Protein AF-A0A2D6ZZN5-F1 (afdb_monomer_lite)

Sequence (153 aa):
MKKNKFKTVDITVQVQDAQSEITKNISPPTQTTTQTALKKTESAEGPVSKEKLVAFRNVITTFIKNTAPLVKASLIKERVGYSVCFSKKEVELTLFSDNTLASTKSYLFNLEKLRLTNKRTAKEEPHFIMPFLKKVKQSFDDIHAKKTK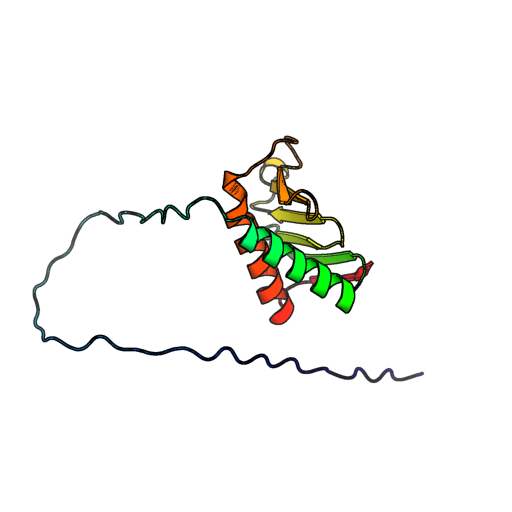LEFK

Foldseek 3Di:
DDDDDDDDDDDDDDDDDDDDDDDDDDDDDDDDDDDDDPVVPPVPPDQDDPVNLLVLLVVLQVVCVVPAQKKKKWAADQQFGWIWIGHNFWIKIWGGDHPDPVPIWIWIQGSVVRWIATPVVRDTDSVCSVVVSVSVVVRVVCVVVVNIDMDHD

Radius of gyration: 21.0 Å; chains: 1; bounding box: 46×52×63 Å

Secondary structure (DSSP, 8-state):
-----PPP-------------------------------------PPPPHHHHHHHHHHHHHHHHHS-SEEEEEEEETTEEEEEEEESSEEEEEEE-SS-GGG-EEEEEETTTTEEEETTT--B-GGGHHHHHHHHHHHHHHHHTT-SEEEE-

Structure (mmCIF, N/CA/C/O backbone):
data_AF-A0A2D6ZZN5-F1
#
_entry.id   AF-A0A2D6ZZN5-F1
#
loop_
_atom_site.group_PDB
_atom_site.id
_atom_site.type_symbol
_atom_site.label_atom_id
_atom_site.label_alt_id
_atom_site.label_comp_id
_atom_site.label_asym_id
_atom_site.label_entity_id
_atom_site.label_seq_id
_atom_site.pdbx_PDB_ins_code
_atom_site.Cartn_x
_atom_site.Cartn_y
_atom_site.Cartn_z
_atom_site.occupancy
_atom_site.B_iso_or_equiv
_atom_site.auth_seq_id
_atom_site.auth_comp_id
_atom_site.auth_asym_id
_atom_site.auth_atom_id
_atom_site.pdbx_PDB_model_num
ATOM 1 N N . MET A 1 1 ? -11.163 -36.941 17.217 1.00 42.53 1 MET A N 1
ATOM 2 C CA . MET A 1 1 ? -11.120 -36.129 15.977 1.00 42.53 1 MET A CA 1
ATOM 3 C C . MET A 1 1 ? -12.219 -35.069 16.032 1.00 42.53 1 MET A C 1
ATOM 5 O O . MET A 1 1 ? -13.388 -35.426 15.964 1.00 42.53 1 MET A O 1
ATOM 9 N N . LYS A 1 2 ? -11.882 -33.788 16.244 1.00 40.53 2 LYS A N 1
ATOM 10 C CA . LYS A 1 2 ? -12.866 -32.687 16.295 1.00 40.53 2 LYS A CA 1
ATOM 11 C C . LYS A 1 2 ? -12.992 -32.050 14.905 1.00 40.53 2 LYS A C 1
ATOM 13 O O . LYS A 1 2 ? -11.996 -31.615 14.340 1.00 40.53 2 LYS A O 1
ATOM 18 N N . LYS A 1 3 ? -14.209 -32.040 14.351 1.00 44.03 3 LYS A N 1
ATOM 19 C CA . LYS A 1 3 ? -14.558 -31.407 13.068 1.00 44.03 3 LYS A CA 1
ATOM 20 C C . LYS A 1 3 ? -14.793 -29.909 13.299 1.00 44.03 3 LYS A C 1
ATOM 22 O O . LYS A 1 3 ? -15.777 -29.553 13.944 1.00 44.03 3 LYS A O 1
ATOM 27 N N . ASN A 1 4 ? -13.937 -29.039 12.764 1.00 39.66 4 ASN A N 1
ATOM 28 C CA . ASN A 1 4 ? -14.197 -27.597 12.754 1.00 39.66 4 ASN A CA 1
ATOM 29 C C . ASN A 1 4 ? -15.091 -27.235 11.560 1.00 39.66 4 ASN A C 1
ATOM 31 O O . ASN A 1 4 ? -14.673 -27.308 10.406 1.00 39.66 4 ASN A O 1
ATOM 35 N N . LYS A 1 5 ? -16.335 -26.842 11.860 1.00 44.03 5 LYS A N 1
ATOM 36 C CA . LYS A 1 5 ? -17.258 -26.178 10.932 1.00 44.03 5 LYS A CA 1
ATOM 37 C C . LYS A 1 5 ? -16.755 -24.757 10.669 1.00 44.03 5 LYS A C 1
ATOM 39 O O . LYS A 1 5 ? -16.794 -23.924 11.571 1.00 44.03 5 LYS A O 1
ATOM 44 N N . PHE A 1 6 ? -16.338 -24.470 9.442 1.00 42.53 6 PHE A N 1
ATOM 45 C CA . PHE A 1 6 ? -16.168 -23.093 8.985 1.00 42.53 6 PHE A CA 1
ATOM 46 C C . PHE A 1 6 ? -17.539 -22.513 8.628 1.00 42.53 6 PHE A C 1
ATOM 48 O O . PHE A 1 6 ? -18.278 -23.095 7.836 1.00 42.53 6 PHE A O 1
ATOM 55 N N . LYS A 1 7 ? -17.892 -21.384 9.251 1.00 42.41 7 LYS A N 1
ATOM 56 C CA . LYS A 1 7 ? -19.036 -20.560 8.852 1.00 42.41 7 LYS A CA 1
ATOM 57 C C . LYS A 1 7 ? -18.569 -19.600 7.760 1.00 42.41 7 LYS A C 1
ATOM 59 O O . LYS A 1 7 ? -17.664 -18.803 7.990 1.00 42.41 7 LYS A O 1
ATOM 64 N N . THR A 1 8 ? -19.184 -19.698 6.590 1.00 36.97 8 THR A N 1
ATOM 65 C CA . THR A 1 8 ? -19.023 -18.752 5.483 1.00 36.97 8 THR A CA 1
ATOM 66 C C . THR A 1 8 ? -19.781 -17.471 5.821 1.00 36.97 8 THR A C 1
ATOM 68 O O . THR A 1 8 ? -20.950 -17.540 6.197 1.00 36.97 8 THR A O 1
ATOM 71 N N . VAL A 1 9 ? -19.122 -16.318 5.712 1.00 40.91 9 VAL A N 1
ATOM 72 C CA . VAL A 1 9 ? -19.770 -15.002 5.785 1.00 40.91 9 VAL A CA 1
ATOM 73 C C . VAL A 1 9 ? -19.825 -14.448 4.369 1.00 40.91 9 VAL A C 1
ATOM 75 O O . VAL A 1 9 ? -18.795 -14.345 3.703 1.00 40.91 9 VAL A O 1
ATOM 78 N N . ASP A 1 10 ? -21.037 -14.153 3.916 1.00 39.66 10 ASP A N 1
ATOM 79 C CA . ASP A 1 10 ? -21.335 -13.546 2.625 1.00 39.66 10 ASP A CA 1
ATOM 80 C C . ASP A 1 10 ? -21.284 -12.020 2.782 1.00 39.66 10 ASP A C 1
ATOM 82 O O . ASP A 1 10 ? -21.915 -11.472 3.687 1.00 39.66 10 ASP A O 1
ATOM 86 N N . ILE A 1 11 ? -20.499 -11.329 1.954 1.00 42.69 11 ILE A N 1
ATOM 87 C CA . ILE A 1 11 ? -20.433 -9.862 1.938 1.00 42.69 11 ILE A CA 1
ATOM 88 C C . ILE A 1 11 ? -20.809 -9.421 0.528 1.00 42.69 11 ILE A C 1
ATOM 90 O O . ILE A 1 11 ? -19.959 -9.233 -0.336 1.00 42.69 11 ILE A O 1
ATOM 94 N N . THR A 1 12 ? -22.110 -9.287 0.293 1.00 39.09 12 THR A N 1
ATOM 95 C CA . THR A 1 12 ? -22.643 -8.656 -0.914 1.00 39.09 12 THR A CA 1
ATOM 96 C C . THR A 1 12 ? -22.742 -7.152 -0.662 1.00 39.09 12 THR A C 1
ATOM 98 O O . THR A 1 12 ? -23.541 -6.715 0.164 1.00 39.09 12 THR A O 1
ATOM 101 N N . VAL A 1 13 ? -21.944 -6.347 -1.368 1.00 48.56 13 VAL A N 1
ATOM 102 C CA . VAL A 1 13 ? -22.140 -4.890 -1.456 1.00 48.56 13 VAL A CA 1
ATOM 103 C C . VAL A 1 13 ? -22.531 -4.571 -2.893 1.00 48.56 13 VAL A C 1
ATOM 105 O O . VAL A 1 13 ? -21.726 -4.711 -3.811 1.00 48.56 13 VAL A O 1
ATOM 108 N N . GLN A 1 14 ? -23.794 -4.188 -3.080 1.00 39.00 14 GLN A N 1
ATOM 109 C CA . GLN A 1 14 ? -24.324 -3.714 -4.355 1.00 39.00 14 GLN A CA 1
ATOM 110 C C . GLN A 1 14 ? -23.735 -2.337 -4.672 1.00 39.00 14 GLN A C 1
ATOM 112 O O . GLN A 1 14 ? -23.847 -1.413 -3.868 1.00 39.00 14 GLN A O 1
ATOM 117 N N . VAL A 1 15 ? -23.142 -2.194 -5.855 1.00 43.62 15 VAL A N 1
ATOM 118 C CA . VAL A 1 15 ? -22.858 -0.889 -6.456 1.00 43.62 15 VAL A CA 1
ATOM 119 C C . VAL A 1 15 ? -23.874 -0.722 -7.579 1.00 43.62 15 VAL A C 1
ATOM 121 O O . VAL A 1 15 ? -23.843 -1.468 -8.551 1.00 43.62 15 VAL A O 1
ATOM 124 N N . GLN A 1 16 ? -24.830 0.185 -7.385 1.00 39.19 16 GLN A N 1
ATOM 125 C CA . GLN A 1 16 ? -25.804 0.561 -8.405 1.00 39.19 16 GLN A CA 1
ATOM 126 C C . GLN A 1 16 ? -25.136 1.478 -9.434 1.00 39.19 16 GLN A C 1
ATOM 128 O O . GLN A 1 16 ? -24.568 2.512 -9.078 1.00 39.19 16 GLN A O 1
ATOM 133 N N . ASP A 1 17 ? -25.223 1.081 -10.703 1.00 41.41 17 ASP A N 1
ATOM 134 C CA . ASP A 1 17 ? -24.920 1.900 -11.872 1.00 41.41 17 ASP A CA 1
ATOM 135 C C . ASP A 1 17 ? -25.938 3.040 -12.005 1.00 41.41 17 ASP A C 1
ATOM 137 O O . ASP A 1 17 ? -27.145 2.812 -12.109 1.00 41.41 17 ASP A O 1
ATOM 141 N N . ALA A 1 18 ? -25.442 4.275 -12.049 1.00 37.94 18 ALA A N 1
ATOM 142 C CA . ALA A 1 18 ? -26.215 5.423 -12.496 1.00 37.94 18 ALA A CA 1
ATOM 143 C C . ALA A 1 18 ? -26.116 5.526 -14.027 1.00 37.94 18 ALA A C 1
ATOM 145 O O . ALA A 1 18 ? -25.067 5.855 -14.582 1.00 37.94 18 ALA A O 1
ATOM 146 N N . GLN A 1 19 ? -27.230 5.218 -14.691 1.00 42.00 19 GLN A N 1
ATOM 147 C CA . GLN A 1 19 ? -27.497 5.495 -16.103 1.00 42.00 19 GLN A CA 1
ATOM 148 C C . GLN A 1 19 ? -27.584 7.004 -16.377 1.00 42.00 19 GLN A C 1
ATOM 150 O O . GLN A 1 19 ? -28.040 7.753 -15.514 1.00 42.00 19 GLN A O 1
ATOM 155 N N . SER A 1 20 ? -27.245 7.418 -17.604 1.00 39.44 20 SER A N 1
ATOM 156 C CA . SER A 1 20 ? -28.087 8.220 -18.530 1.00 39.44 20 SER A CA 1
ATOM 157 C C . SER A 1 20 ? -27.226 8.634 -19.738 1.00 39.44 20 SER A C 1
ATOM 159 O O . SER A 1 20 ? -26.196 9.280 -19.582 1.00 39.44 20 SER A O 1
ATOM 161 N N . GLU A 1 21 ? -27.445 8.032 -20.909 1.00 42.34 21 GLU A N 1
ATOM 162 C CA . GLU A 1 21 ? -28.250 8.592 -22.013 1.00 42.34 21 GLU A CA 1
ATOM 163 C C . GLU A 1 21 ? -27.600 9.801 -22.707 1.00 42.34 21 GLU A C 1
ATOM 165 O O . GLU A 1 21 ? -27.713 10.920 -22.227 1.00 42.34 21 GLU A O 1
ATOM 170 N N . ILE A 1 22 ? -27.003 9.581 -23.891 1.00 42.44 22 ILE A N 1
ATOM 171 C CA . ILE A 1 22 ? -27.115 10.522 -25.018 1.00 42.44 22 ILE A CA 1
ATOM 172 C C . ILE A 1 22 ? -27.359 9.730 -26.308 1.00 42.44 22 ILE A C 1
ATOM 174 O O . ILE A 1 22 ? -26.767 8.685 -26.580 1.00 42.44 22 ILE A O 1
ATOM 178 N N . THR A 1 23 ? -28.314 10.267 -27.045 1.00 37.78 23 THR A N 1
ATOM 179 C CA . THR A 1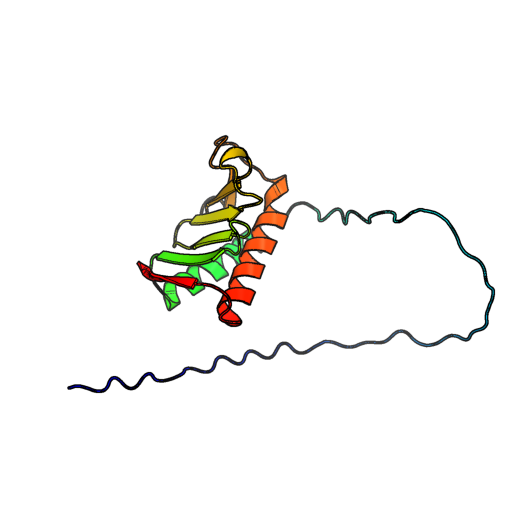 23 ? -29.162 9.720 -28.089 1.00 37.78 23 THR A CA 1
ATOM 180 C C . THR A 1 23 ? -28.496 9.641 -29.469 1.00 37.78 23 THR A C 1
ATOM 182 O O . THR A 1 23 ? -27.579 10.381 -29.807 1.00 37.78 23 THR A O 1
ATOM 185 N N . LYS A 1 24 ? -29.051 8.721 -30.263 1.00 41.84 24 LYS A N 1
ATOM 186 C CA . LYS A 1 24 ? -28.917 8.460 -31.706 1.00 41.84 24 LYS A CA 1
ATOM 187 C C . LYS A 1 24 ? -28.609 9.682 -32.593 1.00 41.84 24 LYS A C 1
ATOM 189 O O . LYS A 1 24 ? -29.323 10.674 -32.518 1.00 41.84 24 LYS A O 1
ATOM 194 N N . ASN A 1 25 ? -27.717 9.500 -33.578 1.00 36.47 25 ASN A N 1
ATOM 195 C CA . ASN A 1 25 ? -27.971 9.960 -34.951 1.00 36.47 25 ASN A CA 1
ATOM 196 C C . ASN A 1 25 ? -27.150 9.187 -36.023 1.00 36.47 25 ASN A C 1
ATOM 198 O O . ASN A 1 25 ? -25.939 9.329 -36.111 1.00 36.47 25 ASN A O 1
ATOM 202 N N . ILE A 1 26 ? -27.860 8.325 -36.767 1.00 40.97 26 ILE A N 1
ATOM 203 C CA . ILE A 1 26 ? -27.888 8.087 -38.234 1.00 40.97 26 ILE A CA 1
ATOM 204 C C . ILE A 1 26 ? -26.555 7.985 -39.041 1.00 40.97 26 ILE A C 1
ATOM 206 O O . ILE A 1 26 ? -25.762 8.914 -39.109 1.00 40.97 26 ILE A O 1
ATOM 210 N N . SER A 1 27 ? -26.388 6.832 -39.714 1.00 37.22 27 SER A N 1
ATOM 211 C CA . SER A 1 27 ? -25.344 6.355 -40.671 1.00 37.22 27 SER A CA 1
ATOM 212 C C . SER A 1 27 ? -25.456 6.996 -42.096 1.00 37.22 27 SER A C 1
ATOM 214 O O . SER A 1 27 ? -26.404 7.761 -42.262 1.00 37.22 27 SER A O 1
ATOM 216 N N . PRO A 1 28 ? -24.650 6.684 -43.168 1.00 46.56 28 PRO A N 1
ATOM 217 C CA . PRO A 1 28 ? -23.816 5.487 -43.425 1.00 46.56 28 PRO A CA 1
ATOM 218 C C . PRO A 1 28 ? -22.481 5.761 -44.220 1.00 46.56 28 PRO A C 1
ATOM 220 O O . PRO A 1 28 ? -21.903 6.824 -44.020 1.00 46.56 28 PRO A O 1
ATOM 223 N N . PRO A 1 29 ? -21.859 4.810 -44.967 1.00 53.00 29 PRO A N 1
ATOM 224 C CA . PRO A 1 29 ? -20.485 4.349 -44.735 1.00 53.00 29 PRO A CA 1
ATOM 225 C C . PRO A 1 29 ? -19.451 4.843 -45.770 1.00 53.00 29 PRO A C 1
ATOM 227 O O . PRO A 1 29 ? -19.723 4.856 -46.968 1.00 53.00 29 PRO A O 1
ATOM 230 N N . THR A 1 30 ? -18.206 5.085 -45.348 1.00 38.59 30 THR A N 1
ATOM 231 C CA . THR A 1 30 ? -17.089 5.204 -46.302 1.00 38.59 30 THR A CA 1
ATOM 232 C C . THR A 1 30 ? -15.825 4.556 -45.754 1.00 38.59 30 THR A C 1
ATOM 234 O O . THR A 1 30 ? -15.362 4.851 -44.654 1.00 38.59 30 THR A O 1
ATOM 237 N N . GLN A 1 31 ? -15.297 3.627 -46.545 1.00 45.47 31 GLN A N 1
ATOM 238 C CA . GLN A 1 31 ? -14.024 2.944 -46.358 1.00 45.47 31 GLN A CA 1
ATOM 239 C C . GLN A 1 31 ? -12.858 3.946 -46.388 1.00 45.47 31 GLN A C 1
ATOM 241 O O . GLN A 1 31 ? -12.844 4.844 -47.227 1.00 45.47 31 GLN A O 1
ATOM 246 N N . THR A 1 32 ? -11.838 3.743 -45.552 1.00 32.19 32 THR A N 1
ATOM 247 C CA . THR A 1 32 ? -10.459 3.371 -45.954 1.00 32.19 32 THR A CA 1
ATOM 248 C C . THR A 1 32 ? -9.470 3.707 -44.833 1.00 32.19 32 THR A C 1
ATOM 250 O O . THR A 1 32 ? -9.476 4.772 -44.226 1.00 32.19 32 THR A O 1
ATOM 253 N N . THR A 1 33 ? -8.637 2.715 -44.568 1.00 36.88 33 THR A N 1
ATOM 254 C CA . THR A 1 33 ? -7.547 2.576 -43.608 1.00 36.88 33 THR A CA 1
ATOM 255 C C . THR A 1 33 ? -6.497 3.699 -43.670 1.00 36.88 33 THR A C 1
ATOM 257 O O . THR A 1 33 ? -6.089 4.119 -44.750 1.00 36.88 33 THR A O 1
ATOM 260 N N . THR A 1 34 ? -5.934 4.034 -42.501 1.00 33.03 34 THR A N 1
ATOM 261 C CA . THR A 1 34 ? -4.498 3.966 -42.120 1.00 33.03 34 THR A CA 1
ATOM 262 C C . THR A 1 34 ? -3.944 5.233 -41.442 1.00 33.03 34 THR A C 1
ATOM 264 O O . THR A 1 34 ? -4.006 6.333 -41.969 1.00 33.03 34 THR A O 1
ATOM 267 N N . GLN A 1 35 ? -3.262 4.968 -40.322 1.00 36.66 35 GLN A N 1
ATOM 268 C CA . GLN A 1 35 ? -2.198 5.733 -39.659 1.00 36.66 35 GLN A CA 1
ATOM 269 C C . GLN A 1 35 ? -2.566 6.753 -38.568 1.00 36.66 35 GLN A C 1
ATOM 271 O O . GLN A 1 35 ? -2.875 7.914 -38.792 1.00 36.66 35 GLN A O 1
ATOM 276 N N . THR A 1 36 ? -2.349 6.267 -37.343 1.00 43.25 36 THR A N 1
ATOM 277 C CA . THR A 1 36 ? -1.407 6.873 -36.392 1.00 43.25 36 THR A CA 1
ATOM 278 C C . THR A 1 36 ? -1.745 8.268 -35.882 1.00 43.25 36 THR A C 1
ATOM 280 O O . THR A 1 36 ? -1.110 9.254 -36.224 1.00 43.25 36 THR A O 1
ATOM 283 N N . ALA A 1 37 ? -2.631 8.301 -34.893 1.00 39.12 37 ALA A N 1
ATOM 284 C CA . ALA A 1 37 ? -2.385 9.054 -33.669 1.00 39.12 37 ALA A CA 1
ATOM 285 C C . ALA A 1 37 ? -3.296 8.491 -32.575 1.00 39.12 37 ALA A C 1
ATOM 287 O O . ALA A 1 37 ? -4.333 9.062 -32.247 1.00 39.12 37 ALA A O 1
ATOM 288 N N . LEU A 1 38 ? -2.889 7.374 -31.961 1.00 38.84 38 LEU A N 1
ATOM 289 C CA . LEU A 1 38 ? -3.251 7.126 -30.565 1.00 38.84 38 LEU A CA 1
ATOM 290 C C . LEU A 1 38 ? -2.556 8.223 -29.757 1.00 38.84 38 LEU A C 1
ATOM 292 O O . LEU A 1 38 ? -1.483 8.034 -29.186 1.00 38.84 38 LEU A O 1
ATOM 296 N N . LYS A 1 39 ? -3.164 9.411 -29.773 1.00 38.56 39 LYS A N 1
ATOM 297 C CA . LYS A 1 39 ? -2.940 10.456 -28.795 1.00 38.56 39 LYS A CA 1
ATOM 298 C C . LYS A 1 39 ? -3.386 9.818 -27.493 1.00 38.56 39 LYS A C 1
ATOM 300 O O . LYS A 1 39 ? -4.566 9.773 -27.166 1.00 38.56 39 LYS A O 1
ATOM 305 N N . LYS A 1 40 ? -2.419 9.180 -26.840 1.00 39.38 40 LYS A N 1
ATOM 306 C CA . LYS A 1 40 ? -2.508 8.688 -25.483 1.00 39.38 40 LYS A CA 1
ATOM 307 C C . LYS A 1 40 ? -2.935 9.912 -24.696 1.00 39.38 40 LYS A C 1
ATOM 309 O O . LYS A 1 40 ? -2.136 10.816 -24.471 1.00 39.38 40 LYS A O 1
ATOM 314 N N . THR A 1 41 ? -4.223 9.999 -24.393 1.00 35.81 41 THR A N 1
ATOM 315 C CA . THR A 1 41 ? -4.720 10.906 -23.378 1.00 35.81 41 THR A CA 1
ATOM 316 C C . THR A 1 41 ? -4.069 10.400 -22.100 1.00 35.81 41 THR A C 1
ATOM 318 O O . THR A 1 41 ? -4.605 9.542 -21.404 1.00 35.81 41 THR A O 1
ATOM 321 N N . GLU A 1 42 ? -2.841 10.849 -21.832 1.00 46.38 42 GLU A N 1
ATOM 322 C CA . GLU A 1 42 ? -2.411 11.065 -20.466 1.00 46.38 42 GLU A CA 1
ATOM 323 C C . GLU A 1 42 ? -3.474 11.996 -19.906 1.00 46.38 42 GLU A C 1
ATOM 325 O O . GLU A 1 42 ? -3.432 13.212 -20.081 1.00 46.38 42 GLU A O 1
ATOM 330 N N . SER A 1 43 ? -4.513 11.398 -19.317 1.00 42.56 43 SER A N 1
ATOM 331 C CA . SER A 1 43 ? -5.279 12.079 -18.300 1.00 42.56 43 SER A CA 1
ATOM 332 C C . SER A 1 43 ? -4.223 12.581 -17.339 1.00 42.56 43 SER A C 1
ATOM 334 O O . SER A 1 43 ? -3.622 11.795 -16.606 1.00 42.56 43 SER A O 1
ATOM 336 N N . ALA A 1 44 ? -3.954 13.881 -17.409 1.00 45.84 44 ALA A N 1
ATOM 337 C CA . ALA A 1 44 ? -3.338 14.619 -16.338 1.00 45.84 44 ALA A CA 1
ATOM 338 C C . ALA A 1 44 ? -4.296 14.478 -15.150 1.00 45.84 44 ALA A C 1
ATOM 340 O O . ALA A 1 44 ? -5.138 15.333 -14.887 1.00 45.84 44 ALA A O 1
ATOM 341 N N . GLU A 1 45 ? -4.254 13.317 -14.493 1.00 54.22 45 GLU A N 1
ATOM 342 C CA . GLU A 1 45 ? -4.782 13.143 -13.158 1.00 54.22 45 GLU A CA 1
ATOM 343 C C . GLU A 1 45 ? -3.989 14.150 -12.337 1.00 54.22 45 GLU A C 1
ATOM 345 O O . GLU A 1 45 ? -2.797 13.967 -12.084 1.00 54.22 45 GLU A O 1
ATOM 350 N N . GLY A 1 46 ? -4.633 15.276 -12.028 1.00 61.59 46 GLY A N 1
ATOM 351 C CA . GLY A 1 46 ? -4.059 16.304 -11.177 1.00 61.59 46 GLY A CA 1
ATOM 352 C C . GLY A 1 46 ? -3.562 15.711 -9.853 1.00 61.59 46 GLY A C 1
ATOM 353 O O . GLY A 1 46 ? -3.859 14.555 -9.524 1.00 61.59 46 GLY A O 1
ATOM 354 N N . PRO A 1 47 ? -2.803 16.490 -9.068 1.00 74.69 47 PRO A N 1
ATOM 355 C CA . PRO A 1 47 ? -2.266 16.017 -7.799 1.00 74.69 47 PRO A CA 1
ATOM 356 C C . PRO A 1 47 ? -3.372 15.382 -6.945 1.00 74.69 47 PRO A C 1
ATOM 358 O O . PRO A 1 47 ? -4.478 15.916 -6.830 1.00 74.69 47 PRO A O 1
ATOM 361 N N . VAL A 1 48 ? -3.091 14.207 -6.373 1.00 83.94 48 VAL A N 1
ATOM 362 C CA . VAL A 1 48 ? -4.064 13.493 -5.538 1.00 83.94 48 VAL A CA 1
ATOM 363 C C . VAL A 1 48 ? -4.408 14.369 -4.338 1.00 83.94 48 VAL A C 1
ATOM 365 O O . VAL A 1 48 ? -3.526 14.738 -3.565 1.00 83.94 48 VAL A O 1
ATOM 368 N N . SER A 1 49 ? -5.691 14.706 -4.191 1.00 89.81 49 SER A N 1
ATOM 369 C CA . SER A 1 49 ? -6.136 15.587 -3.113 1.00 89.81 49 SER A CA 1
ATOM 370 C C . SER A 1 49 ? -5.926 14.944 -1.739 1.00 89.81 49 SER A C 1
ATOM 372 O O . SER A 1 49 ? -5.952 13.716 -1.584 1.00 89.81 49 SER A O 1
ATOM 374 N N . LYS A 1 50 ? -5.743 15.779 -0.713 1.00 91.12 50 LYS A N 1
ATOM 375 C CA . LYS A 1 50 ? -5.524 15.318 0.664 1.00 91.12 50 LYS A CA 1
ATOM 376 C C . LYS A 1 50 ? -6.708 14.495 1.176 1.00 91.12 50 LYS A C 1
ATOM 378 O O . LYS A 1 50 ? -6.505 13.500 1.865 1.00 91.12 50 LYS A O 1
ATOM 383 N N . GLU A 1 51 ? -7.928 14.856 0.792 1.00 93.62 51 GLU A N 1
ATOM 384 C CA . GLU A 1 51 ? -9.166 14.163 1.164 1.00 93.62 51 GLU A CA 1
ATOM 385 C C . GLU A 1 51 ? -9.161 12.720 0.650 1.00 93.62 51 GLU A C 1
ATOM 387 O O . GLU A 1 51 ? -9.507 11.803 1.395 1.00 93.62 51 GLU A O 1
ATOM 392 N N . LYS A 1 52 ? -8.685 12.487 -0.584 1.00 92.06 52 LYS A N 1
ATOM 393 C CA . LYS A 1 52 ? -8.541 11.132 -1.143 1.00 92.06 52 LYS A CA 1
ATOM 394 C C . LYS A 1 52 ? -7.525 10.299 -0.363 1.00 92.06 52 LYS A C 1
ATOM 396 O O . LYS A 1 52 ? -7.761 9.115 -0.128 1.00 92.06 52 LYS A O 1
ATOM 401 N N . LEU A 1 53 ? -6.420 10.905 0.073 1.00 94.50 53 LEU A N 1
ATOM 402 C CA . LEU A 1 53 ? -5.404 10.220 0.882 1.00 94.50 53 LEU A CA 1
ATOM 403 C C . LEU A 1 53 ? -5.920 9.878 2.286 1.00 94.50 53 LEU A C 1
ATOM 405 O O . LEU A 1 53 ? -5.647 8.791 2.795 1.00 94.50 53 LEU A O 1
ATOM 409 N N . VAL A 1 54 ? -6.709 10.767 2.894 1.00 94.94 54 VAL A N 1
ATOM 410 C CA . VAL A 1 54 ? -7.374 10.508 4.180 1.00 94.94 54 VAL A CA 1
ATOM 411 C C . VAL A 1 54 ? -8.428 9.407 4.042 1.00 94.94 54 VAL A C 1
ATOM 413 O O . VAL A 1 54 ? -8.471 8.498 4.871 1.00 94.94 54 VAL A O 1
ATOM 416 N N . ALA A 1 55 ? -9.237 9.430 2.981 1.00 94.88 55 ALA A N 1
ATOM 417 C CA . ALA A 1 55 ? -10.201 8.369 2.702 1.00 94.88 55 ALA A CA 1
ATOM 418 C C . ALA A 1 55 ? -9.500 7.015 2.521 1.00 94.88 55 ALA A C 1
ATOM 420 O O . ALA A 1 55 ? -9.893 6.029 3.143 1.00 94.88 55 ALA A O 1
ATOM 421 N N . PHE A 1 56 ? -8.406 6.980 1.753 1.00 95.12 56 PHE A N 1
ATOM 422 C CA . PHE A 1 56 ? -7.574 5.787 1.608 1.00 95.12 56 PHE A CA 1
ATOM 423 C C . PHE A 1 56 ? -7.063 5.283 2.962 1.00 95.12 56 PHE A C 1
ATOM 425 O O . PHE A 1 56 ? -7.246 4.109 3.280 1.00 95.12 56 PHE A O 1
ATOM 432 N N . ARG A 1 57 ? -6.503 6.164 3.804 1.00 95.81 57 ARG A N 1
ATOM 433 C CA . ARG A 1 57 ? -6.088 5.810 5.170 1.00 95.81 57 ARG A CA 1
ATOM 434 C C . ARG A 1 57 ? -7.216 5.139 5.950 1.00 95.81 57 ARG A C 1
ATOM 436 O O . ARG A 1 57 ? -6.976 4.104 6.567 1.00 95.81 57 ARG A O 1
ATOM 443 N N . ASN A 1 58 ? -8.419 5.707 5.924 1.00 95.56 58 ASN A N 1
ATOM 444 C CA . ASN A 1 58 ? -9.567 5.188 6.671 1.00 95.56 58 ASN A CA 1
ATOM 445 C C . ASN A 1 58 ? -10.004 3.798 6.194 1.00 95.56 58 ASN A C 1
ATOM 447 O O . ASN A 1 58 ? -10.402 2.964 7.010 1.00 95.56 58 ASN A O 1
ATOM 451 N N . VAL A 1 59 ? -9.890 3.521 4.892 1.00 94.94 59 VAL A N 1
ATOM 452 C CA . VAL A 1 59 ? -10.134 2.182 4.340 1.00 94.94 59 VAL A CA 1
ATOM 453 C C . VAL A 1 59 ? -9.117 1.185 4.898 1.00 94.94 59 VAL A C 1
ATOM 455 O O . VAL A 1 59 ? -9.511 0.136 5.407 1.00 94.94 59 VAL A O 1
ATOM 458 N N . ILE A 1 60 ? -7.822 1.525 4.883 1.00 95.56 60 ILE A N 1
ATOM 459 C CA . ILE A 1 60 ? -6.766 0.635 5.393 1.00 95.56 60 ILE A CA 1
ATOM 460 C C . ILE A 1 60 ? -6.927 0.369 6.891 1.00 95.56 60 ILE A C 1
ATOM 462 O O . ILE A 1 60 ? -6.856 -0.780 7.330 1.00 95.56 60 ILE A O 1
ATOM 466 N N . THR A 1 61 ? -7.159 1.409 7.694 1.00 94.06 61 THR A N 1
ATOM 467 C CA . THR A 1 61 ? -7.297 1.251 9.148 1.00 94.06 61 THR A CA 1
ATOM 468 C C . THR A 1 61 ? -8.527 0.426 9.512 1.00 94.06 61 THR A C 1
ATOM 470 O O . THR A 1 61 ? -8.440 -0.422 10.402 1.00 94.06 61 THR A O 1
ATOM 473 N N . THR A 1 62 ? -9.643 0.612 8.801 1.00 94.56 62 THR A N 1
ATOM 474 C CA . THR A 1 62 ? -10.853 -0.209 8.952 1.00 94.56 62 THR A CA 1
ATOM 475 C C . THR A 1 62 ? -10.585 -1.665 8.586 1.00 94.56 62 THR A C 1
ATOM 477 O O . THR A 1 62 ? -10.914 -2.564 9.358 1.00 94.56 62 THR A O 1
ATOM 480 N N . PHE A 1 63 ? -9.928 -1.908 7.449 1.00 93.31 63 PHE A N 1
ATOM 481 C CA . PHE A 1 63 ? -9.571 -3.254 7.006 1.00 93.31 63 PHE A CA 1
ATOM 482 C C . PHE A 1 63 ? -8.717 -3.997 8.044 1.00 93.31 63 PHE A C 1
ATOM 484 O O . PHE A 1 63 ? -9.040 -5.124 8.420 1.00 93.31 63 PHE A O 1
ATOM 491 N N . ILE A 1 64 ? -7.678 -3.345 8.572 1.00 93.75 64 ILE A N 1
ATOM 492 C CA . ILE A 1 64 ? -6.797 -3.909 9.604 1.00 93.75 64 ILE A CA 1
ATOM 493 C C . ILE A 1 64 ? -7.533 -4.152 10.920 1.00 93.75 64 ILE A C 1
ATOM 495 O O . ILE A 1 64 ? -7.350 -5.197 11.541 1.00 93.75 64 ILE A O 1
ATOM 499 N N . LYS A 1 65 ? -8.404 -3.226 11.337 1.00 92.69 65 LYS A N 1
ATOM 500 C CA . LYS A 1 65 ? -9.223 -3.391 12.547 1.00 92.69 65 LYS A CA 1
ATOM 501 C C . LYS A 1 65 ? -10.129 -4.626 12.465 1.00 92.69 65 LYS A C 1
ATOM 503 O O . LYS A 1 65 ? -10.323 -5.284 13.481 1.00 92.69 65 LYS A O 1
ATOM 508 N N . ASN A 1 66 ? -10.647 -4.932 11.278 1.00 92.50 66 ASN A N 1
ATOM 509 C CA . ASN A 1 66 ? -11.593 -6.026 11.059 1.00 92.50 66 ASN A CA 1
ATOM 510 C C . ASN A 1 66 ? -10.928 -7.373 10.732 1.00 92.50 66 ASN A C 1
ATOM 512 O O . ASN A 1 66 ? -11.624 -8.384 10.695 1.00 92.50 66 ASN A O 1
ATOM 516 N N . THR A 1 67 ? -9.616 -7.395 10.472 1.00 89.62 67 THR A N 1
ATOM 517 C CA . THR A 1 67 ? -8.923 -8.589 9.966 1.00 89.62 67 THR A CA 1
ATOM 518 C C . THR A 1 67 ? -7.835 -9.068 10.927 1.00 89.62 67 THR A C 1
ATOM 520 O O . THR A 1 67 ? -8.044 -10.021 11.671 1.00 89.62 67 THR A O 1
ATOM 523 N N . ALA A 1 68 ? -6.669 -8.421 10.916 1.00 90.19 68 ALA A N 1
ATOM 524 C CA . ALA A 1 68 ? -5.521 -8.723 11.768 1.00 90.19 68 ALA A CA 1
ATOM 525 C C . ALA A 1 68 ? -4.603 -7.489 11.838 1.00 90.19 68 ALA A C 1
ATOM 527 O O . ALA A 1 68 ? -4.644 -6.671 10.915 1.00 90.19 68 ALA A O 1
ATOM 528 N N . PRO A 1 69 ? -3.758 -7.343 12.879 1.00 90.25 69 PRO A N 1
ATOM 529 C CA . PRO A 1 69 ? -2.834 -6.212 13.012 1.00 90.25 69 PRO A CA 1
ATOM 530 C C . PRO A 1 69 ? -1.909 -6.021 11.805 1.00 90.25 69 PRO A C 1
ATOM 532 O O . PRO A 1 69 ? -1.609 -4.877 11.446 1.00 90.25 69 PRO A O 1
ATOM 535 N N . LEU A 1 70 ? -1.490 -7.130 11.189 1.00 93.38 70 LEU A N 1
ATOM 536 C CA . LEU A 1 70 ? -0.725 -7.160 9.954 1.00 93.38 70 LEU A CA 1
ATOM 537 C C . LEU A 1 70 ? -1.360 -8.147 8.967 1.00 93.38 70 LEU A C 1
ATOM 539 O O . LEU A 1 70 ? -1.557 -9.324 9.277 1.00 93.38 70 LEU A O 1
ATOM 543 N N . VAL A 1 71 ? -1.634 -7.678 7.752 1.00 94.88 71 VAL A N 1
ATOM 544 C CA . VAL A 1 71 ? -2.166 -8.516 6.670 1.00 94.88 71 VAL A CA 1
ATOM 545 C C . VAL A 1 71 ? -1.256 -8.399 5.464 1.00 94.88 71 VAL A C 1
ATOM 547 O O . VAL A 1 71 ? -1.045 -7.307 4.946 1.00 94.88 71 VAL A O 1
ATOM 550 N N . LYS A 1 72 ? -0.745 -9.525 4.977 1.00 96.75 72 LYS A N 1
ATOM 551 C CA . LYS A 1 72 ? 0.013 -9.579 3.730 1.00 96.75 72 LYS A CA 1
ATOM 552 C C . LYS A 1 72 ? -0.811 -10.287 2.666 1.00 96.75 72 LYS A C 1
ATOM 554 O O . LYS A 1 72 ? -1.261 -11.410 2.875 1.00 96.75 72 LYS A O 1
ATOM 559 N N . ALA A 1 73 ? -0.975 -9.642 1.519 1.00 96.06 73 ALA A N 1
ATOM 560 C CA . ALA A 1 73 ? -1.607 -10.220 0.344 1.00 96.06 73 ALA A CA 1
ATOM 561 C C . ALA A 1 73 ? -0.600 -10.296 -0.800 1.00 96.06 73 ALA A C 1
ATOM 563 O O . ALA A 1 73 ? 0.159 -9.359 -1.046 1.00 96.06 73 ALA A O 1
ATOM 564 N N . SER A 1 74 ? -0.581 -11.418 -1.510 1.00 96.38 74 SER A N 1
ATOM 565 C CA . SER A 1 74 ? 0.340 -11.621 -2.626 1.00 96.38 74 SER A CA 1
ATOM 566 C C . SER A 1 74 ? -0.333 -12.344 -3.781 1.00 96.38 74 SER A C 1
ATOM 568 O O . SER A 1 74 ? -1.112 -13.278 -3.585 1.00 96.38 74 SER A O 1
ATOM 570 N N . LEU A 1 75 ? -0.014 -11.902 -4.992 1.00 95.50 75 LEU A N 1
ATOM 571 C CA . LEU A 1 75 ? -0.366 -12.563 -6.239 1.00 95.50 75 LEU A CA 1
ATOM 572 C C . LEU A 1 75 ? 0.895 -12.558 -7.093 1.00 95.50 75 LEU A C 1
ATOM 574 O O . LEU A 1 75 ? 1.255 -11.536 -7.672 1.00 95.50 75 LEU A O 1
ATOM 578 N N . ILE A 1 76 ? 1.593 -13.690 -7.107 1.00 92.12 76 ILE A N 1
ATOM 579 C CA . ILE A 1 76 ? 2.852 -13.863 -7.828 1.00 92.12 76 ILE A CA 1
ATOM 580 C C . ILE A 1 76 ? 2.700 -15.102 -8.702 1.00 92.12 76 ILE A C 1
ATOM 582 O O . ILE A 1 76 ? 2.422 -16.189 -8.196 1.00 92.12 76 ILE A O 1
ATOM 586 N N . LYS A 1 77 ? 2.873 -14.931 -10.011 1.00 88.75 77 LYS A N 1
ATOM 587 C CA . LYS A 1 77 ? 2.888 -16.010 -11.002 1.00 88.75 77 LYS A CA 1
ATOM 588 C C . LYS A 1 77 ? 4.159 -15.875 -11.816 1.00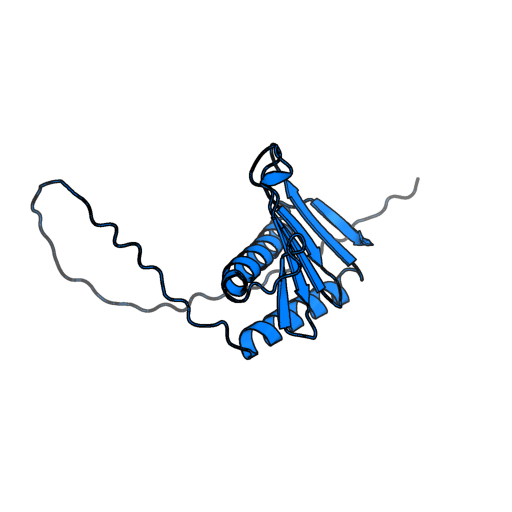 88.75 77 LYS A C 1
ATOM 590 O O . LYS A 1 77 ? 4.463 -14.780 -12.267 1.00 88.75 77 LYS A O 1
ATOM 595 N N . GLU A 1 78 ? 4.915 -16.961 -11.951 1.00 86.31 78 GLU A N 1
ATOM 596 C CA . GLU A 1 78 ? 6.144 -16.971 -12.765 1.00 86.31 78 GLU A CA 1
ATOM 597 C C . GLU A 1 78 ? 7.104 -15.811 -12.420 1.00 86.31 78 GLU A C 1
ATOM 599 O O . GLU A 1 78 ? 7.757 -15.227 -13.275 1.00 86.31 78 GLU A O 1
ATOM 604 N N . ARG A 1 79 ? 7.172 -15.472 -11.122 1.00 82.75 79 ARG A N 1
ATOM 605 C CA . ARG A 1 79 ? 7.975 -14.375 -10.542 1.00 82.75 79 ARG A CA 1
ATOM 606 C C . ARG A 1 79 ? 7.561 -12.954 -10.955 1.00 82.75 79 ARG A C 1
ATOM 608 O O . ARG A 1 79 ? 8.232 -12.000 -10.581 1.00 82.75 79 ARG A O 1
ATOM 615 N N . VAL A 1 80 ? 6.417 -12.798 -11.616 1.00 89.69 80 VAL A N 1
ATOM 616 C CA . VAL A 1 80 ? 5.777 -11.513 -11.915 1.00 89.69 80 VAL A CA 1
ATOM 617 C C . VAL A 1 80 ? 4.544 -11.332 -11.032 1.00 89.69 80 VAL A C 1
ATOM 619 O O . VAL A 1 80 ? 3.806 -12.280 -10.752 1.00 89.69 80 VAL A O 1
ATOM 622 N N . GLY A 1 81 ? 4.303 -10.106 -10.571 1.00 93.81 81 GLY A N 1
ATOM 623 C CA . GLY A 1 81 ? 3.108 -9.768 -9.805 1.00 93.81 81 GLY A CA 1
ATOM 624 C C . GLY A 1 81 ? 3.378 -8.773 -8.688 1.00 93.81 81 GLY A C 1
ATOM 625 O O . GLY A 1 81 ? 4.123 -7.808 -8.868 1.00 93.81 81 GLY A O 1
ATOM 626 N N . TYR A 1 82 ? 2.750 -8.984 -7.531 1.00 95.56 82 TYR A N 1
ATOM 627 C CA . TYR A 1 82 ? 2.894 -8.080 -6.395 1.00 95.56 82 TYR A CA 1
ATOM 628 C C . TYR A 1 82 ? 2.801 -8.777 -5.035 1.00 95.56 82 TYR A C 1
ATOM 630 O O . TYR A 1 82 ? 2.218 -9.853 -4.873 1.00 95.56 82 TYR A O 1
ATOM 638 N N . SER A 1 83 ? 3.338 -8.090 -4.032 1.00 96.75 83 SER A N 1
ATOM 639 C CA . SER A 1 83 ? 3.058 -8.312 -2.618 1.00 96.75 83 SER A CA 1
ATOM 640 C C . SER A 1 83 ? 2.676 -6.979 -1.992 1.00 96.75 83 SER A C 1
ATOM 642 O O . SER A 1 83 ? 3.386 -5.994 -2.169 1.00 96.75 83 SER A O 1
ATOM 644 N N . VAL A 1 84 ? 1.595 -6.956 -1.223 1.00 97.56 84 VAL A N 1
ATOM 645 C CA . VAL A 1 84 ? 1.186 -5.808 -0.416 1.00 97.56 84 VAL A CA 1
ATOM 646 C C . VAL A 1 84 ? 1.123 -6.214 1.052 1.00 97.56 84 VAL A C 1
ATOM 648 O O . VAL A 1 84 ? 0.658 -7.304 1.383 1.00 97.56 84 VAL A O 1
ATOM 651 N N . CYS A 1 85 ? 1.633 -5.363 1.930 1.00 97.50 85 CYS A N 1
ATOM 652 C CA . CYS A 1 85 ? 1.574 -5.535 3.370 1.00 97.50 85 CYS A CA 1
ATOM 653 C C . CYS A 1 85 ? 0.814 -4.358 3.967 1.00 97.50 85 CYS A C 1
ATOM 655 O O . CYS A 1 85 ? 1.203 -3.206 3.789 1.00 97.50 85 CYS A O 1
ATOM 657 N N . PHE A 1 86 ? -0.272 -4.654 4.662 1.00 97.00 86 PHE A N 1
ATOM 658 C CA . PHE A 1 86 ? -1.127 -3.689 5.321 1.00 97.00 86 PHE A CA 1
ATOM 659 C C . PHE A 1 86 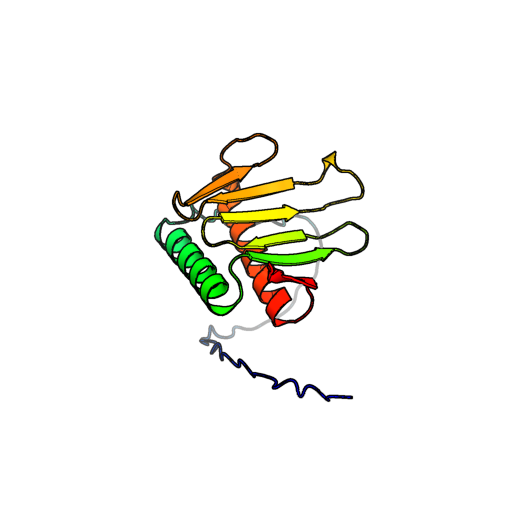? -0.856 -3.717 6.819 1.00 97.00 86 PHE A C 1
ATOM 661 O O . PHE A 1 86 ? -0.855 -4.783 7.437 1.00 97.00 86 PHE A O 1
ATOM 668 N N . SER A 1 87 ? -0.688 -2.541 7.410 1.00 96.00 87 SER A N 1
ATOM 669 C CA . SER A 1 87 ? -0.608 -2.359 8.856 1.00 96.00 87 SER A CA 1
ATOM 670 C C . SER A 1 87 ? -1.365 -1.098 9.276 1.00 96.00 87 SER A C 1
ATOM 672 O O . SER A 1 87 ? -1.796 -0.299 8.444 1.00 96.00 87 SER A O 1
ATOM 674 N N . LYS A 1 88 ? -1.485 -0.871 10.589 1.00 93.38 88 LYS A N 1
ATOM 675 C CA . LYS A 1 88 ? -2.081 0.367 11.124 1.00 93.38 88 LYS A CA 1
ATOM 676 C C . LYS A 1 88 ? -1.298 1.637 10.770 1.00 93.38 88 LYS A C 1
ATOM 678 O O . LYS A 1 88 ? -1.877 2.718 10.812 1.00 93.38 88 LYS A O 1
ATOM 683 N N . LYS A 1 89 ? 0.005 1.524 10.492 1.00 95.38 89 LYS A N 1
ATOM 684 C CA . LYS A 1 89 ? 0.904 2.674 10.289 1.00 95.38 89 LYS A CA 1
ATOM 685 C C . LYS A 1 89 ? 1.227 2.918 8.823 1.00 95.38 89 LYS A C 1
ATOM 687 O O . LYS A 1 89 ? 1.411 4.060 8.410 1.00 95.38 89 LYS A O 1
ATOM 692 N N . GLU A 1 90 ? 1.303 1.852 8.045 1.00 97.06 90 GLU A N 1
ATOM 693 C CA . GLU A 1 90 ? 1.853 1.897 6.700 1.00 97.06 90 GLU A CA 1
ATOM 694 C C 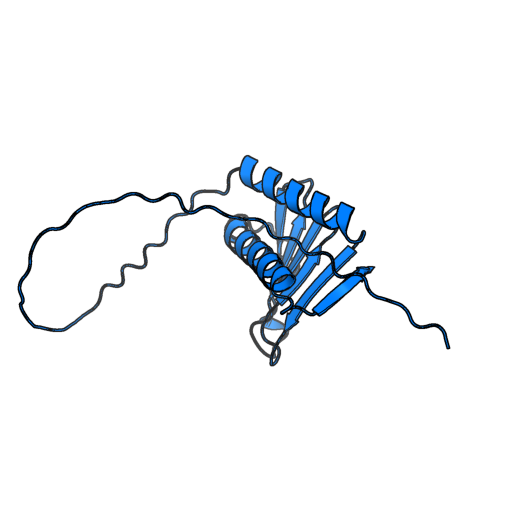. GLU A 1 90 ? 1.295 0.799 5.802 1.00 97.06 90 GLU A C 1
ATOM 696 O O . GLU A 1 90 ? 0.861 -0.259 6.271 1.00 97.06 90 GLU A O 1
ATOM 701 N N . VAL A 1 91 ? 1.341 1.076 4.501 1.00 97.94 91 VAL A N 1
ATOM 702 C CA . VAL A 1 91 ? 1.104 0.099 3.442 1.00 97.94 91 VAL A CA 1
ATOM 703 C C . VAL A 1 91 ? 2.377 -0.038 2.626 1.00 97.94 91 VAL A C 1
ATOM 705 O O . VAL A 1 91 ? 2.845 0.932 2.031 1.00 97.94 91 VAL A O 1
ATOM 708 N N . GLU A 1 92 ? 2.925 -1.244 2.579 1.00 97.94 92 GLU A N 1
ATOM 709 C CA . GLU A 1 92 ? 4.064 -1.569 1.728 1.00 97.94 92 GLU A CA 1
ATOM 710 C C . GLU A 1 92 ? 3.579 -2.273 0.465 1.00 97.94 92 GLU A C 1
ATOM 712 O O . GLU A 1 92 ? 2.877 -3.274 0.555 1.00 97.94 92 GLU A O 1
ATOM 717 N N . LEU A 1 93 ? 3.981 -1.788 -0.708 1.00 97.94 93 LEU A N 1
ATOM 718 C CA . LEU A 1 93 ? 3.728 -2.432 -1.995 1.00 97.94 93 LEU A CA 1
ATOM 719 C C . LEU A 1 93 ? 5.058 -2.788 -2.645 1.00 97.94 93 LEU A C 1
ATOM 721 O O . LEU A 1 93 ? 5.871 -1.907 -2.909 1.00 97.94 93 LEU A O 1
ATOM 725 N N . THR A 1 94 ? 5.239 -4.060 -2.970 1.00 96.56 94 THR A N 1
ATOM 726 C CA . THR A 1 94 ? 6.349 -4.551 -3.784 1.00 96.56 94 THR A CA 1
ATOM 727 C C . THR A 1 94 ? 5.812 -5.088 -5.104 1.00 96.56 94 THR A C 1
ATOM 729 O O . THR A 1 94 ? 4.911 -5.926 -5.114 1.00 96.56 94 THR A O 1
ATOM 732 N N . LEU A 1 95 ? 6.367 -4.597 -6.209 1.00 94.94 95 LEU A N 1
ATOM 733 C CA . LEU A 1 95 ? 6.063 -5.005 -7.575 1.00 94.94 95 LEU A CA 1
ATOM 734 C C . LEU A 1 95 ? 7.224 -5.828 -8.130 1.00 94.94 95 LEU A C 1
ATOM 736 O O . LEU A 1 95 ? 8.376 -5.397 -8.056 1.00 94.94 95 LEU A O 1
ATOM 740 N N . PHE A 1 96 ? 6.899 -6.977 -8.716 1.00 92.44 96 PHE A N 1
ATOM 741 C CA . PHE A 1 96 ? 7.847 -7.886 -9.351 1.00 92.44 96 PHE A CA 1
ATOM 742 C C . PHE A 1 96 ? 7.570 -7.899 -10.856 1.00 92.44 96 PHE A C 1
ATOM 744 O O . PHE A 1 96 ? 6.469 -8.264 -11.272 1.00 92.44 96 PHE A O 1
ATOM 751 N N . SER A 1 97 ? 8.532 -7.447 -11.661 1.00 85.81 97 SER A N 1
ATOM 752 C CA . SER A 1 97 ? 8.387 -7.313 -13.121 1.00 85.81 97 SER A CA 1
ATOM 753 C C . SER A 1 97 ? 9.138 -8.369 -13.930 1.00 85.81 97 SER A C 1
ATOM 755 O O . SER A 1 97 ? 8.800 -8.560 -15.091 1.00 85.81 97 SER A O 1
ATOM 757 N N . ASP A 1 98 ? 10.110 -9.065 -13.338 1.00 82.06 98 ASP A N 1
ATOM 758 C CA . ASP A 1 98 ? 10.836 -10.183 -13.948 1.00 82.06 98 ASP A CA 1
ATOM 759 C C . ASP A 1 98 ? 11.627 -10.976 -12.881 1.00 82.06 98 ASP A C 1
ATOM 761 O O . ASP A 1 98 ? 11.508 -10.740 -11.677 1.00 82.06 98 ASP A O 1
ATOM 765 N N . ASN A 1 99 ? 12.463 -11.918 -13.333 1.00 64.38 99 ASN A N 1
ATOM 766 C CA . ASN A 1 99 ? 13.343 -12.741 -12.499 1.00 64.38 99 ASN A CA 1
ATOM 767 C C . ASN A 1 99 ? 14.503 -11.985 -11.825 1.00 64.38 99 ASN A C 1
ATOM 769 O O . ASN A 1 99 ? 15.284 -12.611 -11.106 1.00 64.38 99 ASN A O 1
ATOM 773 N N . THR A 1 100 ? 14.662 -10.683 -12.053 1.00 68.31 100 THR A N 1
ATOM 774 C CA . THR A 1 100 ? 15.784 -9.909 -11.528 1.00 68.31 100 THR A CA 1
ATOM 775 C C . THR A 1 100 ? 15.368 -9.088 -10.309 1.00 68.31 100 THR A C 1
ATOM 777 O O . THR A 1 100 ? 14.413 -8.312 -10.321 1.00 68.31 100 THR A O 1
ATOM 780 N N . LEU A 1 101 ? 16.153 -9.192 -9.234 1.00 67.50 101 LEU A N 1
ATOM 781 C CA . LEU A 1 101 ? 16.021 -8.315 -8.062 1.00 67.50 101 LEU A CA 1
ATOM 782 C C . LEU A 1 101 ? 16.142 -6.828 -8.440 1.00 67.50 101 LEU A C 1
ATOM 784 O O . LEU A 1 101 ? 15.563 -5.972 -7.778 1.00 67.50 101 LEU A O 1
ATOM 788 N N . ALA A 1 102 ? 16.858 -6.520 -9.526 1.00 70.75 102 ALA A N 1
ATOM 789 C CA . ALA A 1 102 ? 17.044 -5.163 -10.026 1.00 70.75 102 ALA A CA 1
ATOM 790 C C . ALA A 1 102 ? 15.742 -4.504 -10.514 1.00 70.75 102 ALA A C 1
ATOM 792 O O . ALA A 1 102 ? 15.623 -3.280 -10.414 1.00 70.75 102 ALA A O 1
ATOM 793 N N . SER A 1 103 ? 14.779 -5.292 -11.004 1.00 79.31 103 SER A N 1
ATOM 794 C CA . SER A 1 103 ? 13.490 -4.793 -11.496 1.00 79.31 103 SER A CA 1
ATOM 795 C C . SER A 1 103 ? 12.431 -4.677 -10.394 1.00 79.31 103 SER A C 1
ATOM 797 O O . SER A 1 103 ? 11.406 -4.021 -10.583 1.00 79.31 103 SER A O 1
ATOM 799 N N . THR A 1 104 ? 12.690 -5.261 -9.219 1.00 90.06 104 THR A N 1
ATOM 800 C CA . THR A 1 104 ? 11.769 -5.201 -8.082 1.00 90.06 104 THR A CA 1
ATOM 801 C C . THR A 1 104 ? 11.679 -3.772 -7.551 1.00 90.06 104 THR A C 1
ATOM 803 O O . THR A 1 104 ? 12.685 -3.146 -7.205 1.00 90.06 104 THR A O 1
ATOM 806 N N . LYS A 1 105 ? 10.454 -3.249 -7.463 1.00 92.62 105 LYS A N 1
ATOM 807 C CA . LYS A 1 105 ? 10.182 -1.908 -6.930 1.00 92.62 105 LYS A CA 1
ATOM 808 C C . LYS A 1 105 ? 9.344 -2.019 -5.673 1.00 92.62 105 LYS A C 1
ATOM 810 O O . LYS A 1 105 ? 8.241 -2.558 -5.720 1.00 92.62 105 LYS A O 1
ATOM 815 N N . SER A 1 106 ? 9.847 -1.466 -4.576 1.00 95.56 106 SER A N 1
ATOM 816 C CA . SER A 1 106 ? 9.157 -1.464 -3.289 1.00 95.56 106 SER A CA 1
ATOM 817 C C . SER A 1 106 ? 8.894 -0.042 -2.821 1.00 95.56 106 SER A C 1
ATOM 819 O O . SER A 1 106 ? 9.794 0.800 -2.796 1.00 95.56 106 SER A O 1
ATOM 821 N N . TYR A 1 107 ? 7.658 0.204 -2.412 1.00 97.69 107 TYR A N 1
ATOM 822 C CA . TYR A 1 107 ? 7.170 1.496 -1.963 1.00 97.69 107 TYR A CA 1
ATOM 823 C C . TYR A 1 107 ? 6.516 1.360 -0.597 1.00 97.69 107 TYR A C 1
ATOM 825 O O . TYR A 1 107 ? 5.853 0.362 -0.318 1.00 97.69 107 TYR A O 1
ATOM 833 N N . LEU A 1 108 ? 6.679 2.386 0.229 1.00 98.06 108 LEU A N 1
ATOM 834 C CA . LEU A 1 108 ? 6.099 2.476 1.557 1.00 98.06 108 LEU A CA 1
ATOM 835 C C . LEU A 1 108 ? 5.238 3.729 1.642 1.00 98.06 108 LEU A C 1
ATOM 837 O O . LEU A 1 108 ? 5.741 4.844 1.500 1.00 98.06 108 LEU A O 1
ATOM 841 N N . PHE A 1 109 ? 3.942 3.547 1.863 1.00 98.00 109 PHE A N 1
ATOM 842 C CA . PHE A 1 109 ? 3.023 4.645 2.114 1.00 98.00 109 PHE A CA 1
ATOM 843 C C . PHE A 1 109 ? 2.779 4.780 3.611 1.00 98.00 109 PHE A C 1
ATOM 845 O O . PHE A 1 109 ? 2.194 3.891 4.232 1.00 98.00 109 PHE A O 1
ATOM 852 N N . ASN A 1 110 ? 3.205 5.899 4.189 1.00 97.50 110 ASN A N 1
ATOM 853 C CA . ASN A 1 110 ? 2.963 6.209 5.591 1.00 97.50 110 ASN A CA 1
ATOM 854 C C . ASN A 1 110 ? 1.553 6.799 5.754 1.00 97.50 110 ASN A C 1
ATOM 856 O O . ASN A 1 110 ? 1.248 7.858 5.204 1.00 97.50 110 ASN A O 1
ATOM 860 N N . LEU A 1 111 ? 0.704 6.125 6.531 1.00 96.25 111 LEU A N 1
ATOM 861 C CA . LEU A 1 111 ? -0.705 6.487 6.704 1.00 96.25 111 LEU A CA 1
ATOM 862 C C . LEU A 1 111 ? -0.904 7.738 7.565 1.00 96.25 111 LEU A C 1
ATOM 864 O O . LEU A 1 111 ? -1.926 8.404 7.444 1.00 96.25 111 LEU A O 1
ATOM 868 N N . GLU A 1 112 ? 0.046 8.065 8.437 1.00 95.00 112 GLU A N 1
ATOM 869 C CA . GLU A 1 112 ? -0.024 9.251 9.292 1.00 95.00 112 GLU A CA 1
ATOM 870 C C . GLU A 1 112 ? 0.413 10.506 8.532 1.00 95.00 112 GLU A C 1
ATOM 872 O O . GLU A 1 112 ? -0.289 11.515 8.525 1.00 95.00 112 GLU A O 1
ATOM 877 N N . LYS A 1 113 ? 1.550 10.415 7.839 1.00 95.94 113 LYS A N 1
ATOM 878 C CA . LYS A 1 113 ? 2.151 11.513 7.076 1.00 95.94 113 LYS A CA 1
ATOM 879 C C . LYS A 1 113 ? 1.510 11.701 5.701 1.00 95.94 113 LYS A C 1
ATOM 881 O O . LYS A 1 113 ? 1.697 12.754 5.101 1.00 95.94 113 LYS A O 1
ATOM 886 N N . LEU A 1 114 ? 0.775 10.700 5.208 1.00 95.50 114 LEU A N 1
ATOM 887 C CA . LEU A 1 114 ? 0.185 10.653 3.865 1.00 95.50 114 LEU A CA 1
ATOM 888 C C . LEU A 1 114 ? 1.235 10.814 2.756 1.00 95.50 114 LEU A C 1
ATOM 890 O O . LEU A 1 114 ? 1.014 11.508 1.766 1.00 95.50 114 LEU A O 1
ATOM 894 N N . ARG A 1 115 ? 2.397 10.180 2.940 1.00 95.56 115 ARG A N 1
ATOM 895 C CA . ARG A 1 115 ? 3.535 10.272 2.018 1.00 95.56 115 ARG A CA 1
ATOM 896 C C . ARG A 1 115 ? 3.938 8.907 1.503 1.00 95.56 115 ARG A C 1
ATOM 898 O O . ARG A 1 115 ? 3.907 7.926 2.246 1.00 95.56 115 ARG A O 1
ATOM 905 N N . LEU A 1 116 ? 4.343 8.879 0.238 1.00 97.19 116 LEU A N 1
ATOM 906 C CA . LEU A 1 116 ? 4.868 7.698 -0.427 1.00 97.19 116 LEU A CA 1
ATOM 907 C C . LEU A 1 116 ? 6.380 7.816 -0.581 1.00 97.19 116 LEU A C 1
ATOM 909 O O . LEU A 1 116 ? 6.866 8.797 -1.139 1.00 97.19 116 LEU A O 1
ATOM 913 N N . THR A 1 117 ? 7.104 6.790 -0.152 1.00 97.38 117 THR A N 1
ATOM 914 C CA . THR A 1 117 ? 8.563 6.718 -0.255 1.00 97.38 117 THR A CA 1
ATOM 915 C C . THR A 1 117 ? 8.968 5.458 -1.009 1.00 97.38 117 THR A C 1
ATOM 917 O O . THR A 1 117 ? 8.431 4.376 -0.772 1.00 97.38 117 THR A O 1
ATOM 920 N N . ASN A 1 118 ? 9.935 5.572 -1.913 1.00 96.12 118 ASN A N 1
ATOM 921 C CA . ASN A 1 118 ? 10.591 4.421 -2.521 1.00 96.12 118 ASN A CA 1
ATOM 922 C C . ASN A 1 118 ? 11.577 3.810 -1.516 1.00 96.12 118 ASN A C 1
ATOM 924 O O . ASN A 1 118 ? 12.506 4.481 -1.069 1.00 96.12 118 ASN A O 1
ATOM 928 N N . LYS A 1 119 ? 11.404 2.531 -1.165 1.00 94.19 119 LYS A N 1
ATOM 929 C CA . LYS A 1 119 ? 12.225 1.871 -0.135 1.00 94.19 119 LYS A CA 1
ATOM 930 C C . LYS A 1 119 ? 13.691 1.725 -0.537 1.00 94.19 119 LYS A C 1
ATOM 932 O O . LYS A 1 119 ? 14.546 1.679 0.338 1.00 94.19 119 LYS A O 1
ATOM 937 N N . ARG A 1 120 ? 13.991 1.647 -1.838 1.00 90.88 120 ARG A N 1
ATOM 938 C CA . ARG A 1 120 ? 15.366 1.487 -2.330 1.00 90.88 120 ARG A CA 1
ATOM 939 C C . ARG A 1 120 ? 16.141 2.798 -2.284 1.00 90.88 120 ARG A C 1
ATOM 941 O O . ARG A 1 120 ? 17.309 2.799 -1.923 1.00 90.88 120 ARG A O 1
ATOM 948 N N . THR A 1 121 ? 15.511 3.897 -2.692 1.00 93.12 121 THR A N 1
ATOM 949 C CA . THR A 1 121 ? 16.175 5.209 -2.786 1.00 93.12 121 THR A CA 1
ATOM 950 C C . THR A 1 121 ? 15.970 6.075 -1.547 1.00 93.12 121 THR A C 1
ATOM 952 O O . THR A 1 121 ? 16.630 7.101 -1.425 1.00 93.12 121 THR A O 1
ATOM 955 N N . ALA A 1 122 ? 15.047 5.691 -0.657 1.00 93.69 122 ALA A N 1
ATOM 956 C CA . ALA A 1 122 ? 14.577 6.479 0.482 1.00 93.69 122 ALA A CA 1
ATOM 957 C C . ALA A 1 122 ? 14.045 7.877 0.099 1.00 93.69 122 ALA A C 1
ATOM 959 O O . ALA A 1 122 ? 13.960 8.767 0.944 1.00 93.69 122 ALA A O 1
ATOM 960 N N . LYS A 1 123 ? 13.666 8.078 -1.171 1.00 95.44 123 LYS A N 1
ATOM 961 C CA . LYS A 1 123 ? 13.117 9.342 -1.678 1.00 95.44 123 LYS A CA 1
ATOM 962 C C . LYS A 1 123 ? 11.596 9.303 -1.730 1.00 95.44 123 LYS A C 1
ATOM 964 O O . LYS A 1 123 ? 11.000 8.253 -1.978 1.00 95.44 123 LYS A O 1
ATOM 969 N N . GLU A 1 124 ? 10.978 10.456 -1.494 1.00 94.81 124 GLU A N 1
ATOM 970 C CA . GLU A 1 124 ? 9.542 10.627 -1.700 1.00 94.81 124 GLU A CA 1
ATOM 971 C C . GLU A 1 124 ? 9.202 10.572 -3.195 1.00 94.81 124 GLU A C 1
ATOM 973 O O . GLU A 1 124 ? 9.922 11.121 -4.025 1.00 94.81 124 GLU A O 1
ATOM 978 N N . GLU A 1 125 ? 8.096 9.909 -3.527 1.00 93.38 125 GLU A N 1
ATOM 979 C CA . GLU A 1 125 ? 7.634 9.690 -4.904 1.00 93.38 125 GLU A CA 1
ATOM 980 C C . GLU A 1 125 ? 6.190 10.202 -5.068 1.00 93.38 125 GLU A C 1
ATOM 982 O O . GLU A 1 125 ? 5.267 9.410 -5.291 1.00 93.38 125 GLU A O 1
ATOM 987 N N . PRO A 1 126 ? 5.939 11.519 -4.933 1.00 90.38 126 PRO A N 1
ATOM 988 C CA . PRO A 1 126 ? 4.583 12.071 -4.988 1.00 90.38 126 PRO A CA 1
ATOM 989 C C . PRO A 1 126 ? 3.886 11.777 -6.325 1.00 90.38 126 PRO A C 1
ATOM 991 O O . PRO A 1 126 ? 2.687 11.509 -6.357 1.00 90.38 126 PRO A O 1
ATOM 994 N N . HIS A 1 127 ? 4.646 11.730 -7.421 1.00 90.31 127 HIS A N 1
ATOM 995 C CA . HIS A 1 127 ? 4.137 11.405 -8.755 1.00 90.31 127 HIS A CA 1
ATOM 996 C C . HIS A 1 127 ? 3.665 9.948 -8.887 1.00 90.31 127 HIS A C 1
ATOM 998 O O . HIS A 1 127 ? 2.837 9.643 -9.742 1.00 90.31 127 HIS A O 1
ATOM 1004 N N . PHE A 1 128 ? 4.146 9.042 -8.029 1.00 92.88 128 PHE A N 1
ATOM 1005 C CA . PHE A 1 128 ? 3.756 7.631 -8.047 1.00 92.88 128 PHE A CA 1
ATOM 1006 C C . PHE A 1 128 ? 2.598 7.307 -7.089 1.00 92.88 128 PHE A C 1
ATOM 1008 O O . PHE A 1 128 ? 2.132 6.169 -7.054 1.00 92.88 128 PHE A O 1
ATOM 1015 N N . ILE A 1 129 ? 2.074 8.292 -6.348 1.00 94.38 129 ILE A N 1
ATOM 1016 C CA . ILE A 1 129 ? 0.956 8.086 -5.415 1.00 94.38 129 ILE A CA 1
ATOM 1017 C C . ILE A 1 129 ? -0.265 7.500 -6.124 1.00 94.38 129 ILE A C 1
ATOM 1019 O O . ILE A 1 129 ? -0.798 6.491 -5.674 1.00 94.38 129 ILE A O 1
ATOM 1023 N N . MET A 1 130 ? -0.708 8.078 -7.241 1.00 93.56 130 MET A N 1
ATOM 1024 C CA . MET A 1 130 ? -1.915 7.588 -7.914 1.00 93.56 130 MET A CA 1
ATOM 1025 C C . MET A 1 130 ? -1.745 6.158 -8.472 1.00 93.56 130 MET A C 1
ATOM 1027 O O . MET A 1 130 ? -2.600 5.310 -8.194 1.00 93.56 130 MET A O 1
ATOM 1031 N N . PRO A 1 131 ? -0.635 5.819 -9.166 1.00 94.88 131 PRO A N 1
ATOM 1032 C CA . PRO A 1 131 ? -0.315 4.430 -9.505 1.00 94.88 131 PRO A CA 1
ATOM 1033 C C . PRO A 1 131 ? -0.285 3.480 -8.300 1.00 94.88 131 PRO A C 1
ATOM 1035 O O . PRO A 1 131 ? -0.826 2.374 -8.378 1.00 94.88 131 PRO A O 1
ATOM 1038 N N . PHE A 1 132 ? 0.304 3.907 -7.180 1.00 96.12 132 PHE A N 1
ATOM 1039 C CA . PHE A 1 132 ? 0.344 3.127 -5.946 1.00 96.12 132 PHE A CA 1
ATOM 1040 C C . PHE A 1 132 ? -1.067 2.838 -5.419 1.00 96.12 132 PHE A C 1
ATOM 1042 O O . PHE A 1 132 ? -1.407 1.678 -5.187 1.00 96.12 132 PHE A O 1
ATOM 1049 N N . LEU A 1 133 ? -1.920 3.862 -5.298 1.00 95.62 133 LEU A N 1
ATOM 1050 C CA . LEU A 1 133 ? -3.300 3.708 -4.825 1.00 95.62 133 LEU A CA 1
ATOM 1051 C C . LEU A 1 133 ? -4.105 2.765 -5.724 1.00 95.62 133 LEU A C 1
ATOM 1053 O O . LEU A 1 133 ? -4.815 1.897 -5.218 1.00 95.62 133 LEU A O 1
ATOM 1057 N N . LYS A 1 134 ? -3.953 2.879 -7.051 1.00 95.19 134 LYS A N 1
ATOM 1058 C CA . LYS A 1 134 ? -4.586 1.970 -8.022 1.00 95.19 134 LYS A CA 1
ATOM 1059 C C . LYS A 1 134 ? -4.157 0.520 -7.799 1.00 95.19 134 LYS A C 1
ATOM 1061 O O . LYS A 1 134 ? -5.004 -0.370 -7.803 1.00 95.19 134 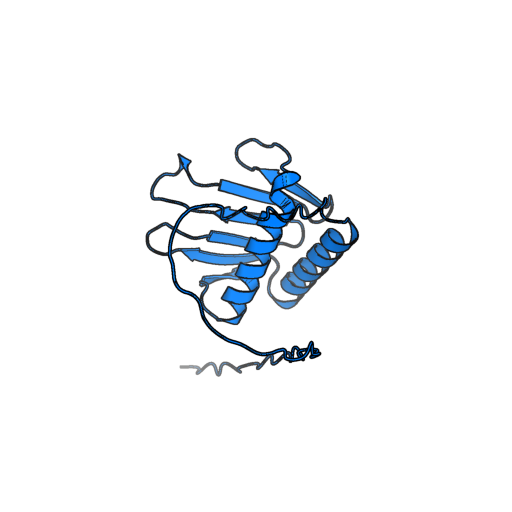LYS A O 1
ATOM 1066 N N . LYS A 1 135 ? -2.867 0.273 -7.555 1.00 96.38 135 LYS A N 1
ATOM 1067 C CA . LYS A 1 135 ? -2.351 -1.077 -7.277 1.00 96.38 135 LYS A CA 1
ATOM 1068 C C . LYS A 1 135 ? -2.832 -1.633 -5.943 1.00 96.38 135 LYS A C 1
ATOM 1070 O O . LYS A 1 135 ? -3.188 -2.806 -5.872 1.00 96.38 135 LYS A O 1
ATOM 1075 N N . VAL A 1 136 ? -2.908 -0.804 -4.907 1.00 96.94 136 VAL A N 1
ATOM 1076 C CA . VAL A 1 136 ? -3.476 -1.230 -3.625 1.00 96.94 136 VAL A CA 1
ATOM 1077 C C . VAL A 1 136 ? -4.973 -1.522 -3.763 1.00 96.94 136 VAL A C 1
ATOM 1079 O O . VAL A 1 136 ? -5.432 -2.553 -3.277 1.00 96.94 136 VAL A O 1
ATOM 1082 N N . LYS A 1 137 ? -5.739 -0.696 -4.486 1.00 96.06 137 LYS A N 1
ATOM 1083 C CA . LYS A 1 137 ? -7.147 -1.000 -4.779 1.00 96.06 137 LYS A CA 1
ATOM 1084 C C . LYS A 1 137 ? -7.285 -2.329 -5.525 1.00 96.06 137 LYS A C 1
ATOM 1086 O O . LYS A 1 137 ? -8.063 -3.173 -5.098 1.00 96.06 137 LYS A O 1
ATOM 1091 N N . GLN A 1 138 ? -6.487 -2.538 -6.573 1.00 96.56 138 GLN A N 1
ATOM 1092 C CA . GLN A 1 138 ? -6.455 -3.804 -7.306 1.00 96.56 138 GLN A CA 1
ATOM 1093 C C . GLN A 1 138 ? -6.217 -4.988 -6.358 1.00 96.56 138 GLN A C 1
ATOM 1095 O O . GLN A 1 138 ? -6.886 -6.008 -6.473 1.00 96.56 138 GLN A O 1
ATOM 1100 N N . SER A 1 139 ? -5.330 -4.836 -5.370 1.00 96.19 139 SER A N 1
ATOM 1101 C CA . SER A 1 139 ? -5.099 -5.900 -4.396 1.00 96.19 139 SER A CA 1
ATOM 1102 C C . SER A 1 139 ? -6.319 -6.210 -3.524 1.00 96.19 139 SER A C 1
ATOM 1104 O O . SER A 1 139 ? -6.546 -7.378 -3.233 1.00 96.19 139 SER A O 1
ATOM 1106 N N . PHE A 1 140 ? -7.141 -5.219 -3.160 1.00 95.00 140 PHE A N 1
ATOM 1107 C CA . PHE A 1 140 ? -8.417 -5.469 -2.480 1.00 95.00 140 PHE A CA 1
ATOM 1108 C C . PHE A 1 140 ? -9.408 -6.207 -3.377 1.00 95.00 140 PHE A C 1
ATOM 1110 O O . PHE A 1 140 ? -10.042 -7.158 -2.921 1.00 95.00 140 PHE A O 1
ATOM 1117 N N . ASP A 1 141 ? -9.502 -5.806 -4.646 1.00 96.31 141 ASP A N 1
ATOM 1118 C CA . ASP A 1 141 ? -10.362 -6.472 -5.627 1.00 96.31 141 ASP A CA 1
ATOM 1119 C C . ASP A 1 141 ? -9.937 -7.954 -5.792 1.00 96.31 141 ASP A C 1
ATOM 1121 O O . ASP A 1 141 ? -10.773 -8.859 -5.787 1.00 96.31 141 ASP A O 1
ATOM 1125 N N . ASP A 1 142 ? -8.628 -8.227 -5.842 1.00 96.25 142 ASP A N 1
ATOM 1126 C CA . ASP A 1 142 ? -8.074 -9.583 -5.946 1.00 96.25 142 ASP A CA 1
ATOM 1127 C C . ASP A 1 142 ? -8.247 -10.414 -4.656 1.00 96.25 142 ASP A C 1
ATOM 1129 O O . ASP A 1 142 ? -8.475 -11.627 -4.734 1.00 96.25 142 ASP A O 1
ATOM 1133 N N . ILE A 1 143 ? -8.188 -9.782 -3.476 1.00 94.50 143 ILE A N 1
ATOM 1134 C CA . ILE A 1 143 ? -8.514 -10.408 -2.182 1.00 94.50 143 ILE A CA 1
ATOM 1135 C C . ILE A 1 143 ? -9.981 -10.833 -2.157 1.00 94.50 143 ILE A C 1
ATOM 1137 O O . ILE A 1 143 ? -10.286 -11.980 -1.827 1.00 94.50 143 ILE A O 1
ATOM 1141 N N . HIS A 1 144 ? -10.886 -9.932 -2.545 1.00 93.38 144 HIS A N 1
ATOM 1142 C CA . HIS A 1 144 ? -12.320 -10.205 -2.596 1.00 93.38 144 HIS A CA 1
ATOM 1143 C C . HIS A 1 144 ? -12.640 -11.335 -3.585 1.00 93.38 144 HIS A C 1
ATOM 1145 O O . HIS A 1 144 ? -13.409 -12.246 -3.281 1.00 93.38 144 HIS A O 1
ATOM 1151 N N . ALA A 1 145 ? -11.969 -11.338 -4.739 1.00 95.75 145 ALA A N 1
ATOM 1152 C CA . ALA A 1 145 ? -12.066 -12.399 -5.737 1.00 95.75 145 ALA A CA 1
ATOM 1153 C C . ALA A 1 145 ? -11.328 -13.699 -5.352 1.00 95.75 145 ALA A C 1
ATOM 1155 O O . ALA A 1 145 ? -11.295 -14.631 -6.157 1.00 95.75 145 ALA A O 1
ATOM 1156 N N . LYS A 1 146 ? -10.717 -13.779 -4.158 1.00 94.25 146 LYS A N 1
ATOM 1157 C CA . LYS A 1 146 ? -9.949 -14.936 -3.657 1.00 94.25 146 LYS A CA 1
ATOM 1158 C C . LYS A 1 146 ? -8.820 -15.382 -4.597 1.00 94.25 146 LYS A C 1
ATOM 1160 O O . LYS A 1 146 ? -8.474 -16.560 -4.653 1.00 94.25 146 LYS A O 1
ATOM 1165 N N . LYS A 1 147 ? -8.228 -14.440 -5.337 1.00 93.75 147 LYS A N 1
ATOM 1166 C CA . LYS A 1 147 ? -7.109 -14.699 -6.260 1.00 93.75 147 LYS A CA 1
ATOM 1167 C C . LYS A 1 147 ? -5.754 -14.643 -5.561 1.00 93.75 147 LYS A C 1
ATOM 1169 O O . LYS A 1 147 ? -4.787 -15.214 -6.056 1.00 93.75 147 LYS A O 1
ATOM 1174 N N . THR A 1 148 ? -5.670 -13.949 -4.430 1.00 94.38 148 THR A N 1
ATOM 1175 C CA . THR A 1 148 ? -4.423 -13.727 -3.689 1.00 94.38 148 THR A CA 1
ATOM 1176 C C . THR A 1 148 ? -4.204 -14.744 -2.582 1.00 94.38 148 THR A C 1
ATOM 1178 O O . THR A 1 148 ? -5.141 -15.125 -1.882 1.00 94.38 148 THR A O 1
ATOM 1181 N N . LYS A 1 149 ? -2.937 -15.059 -2.317 1.00 95.00 149 LYS A N 1
ATOM 1182 C CA . LYS A 1 149 ? -2.518 -15.698 -1.070 1.00 95.00 149 LYS A CA 1
ATOM 1183 C C . LYS A 1 149 ? -2.496 -14.659 0.055 1.00 95.00 149 LYS A C 1
ATOM 1185 O O . LYS A 1 149 ? -1.838 -13.625 -0.088 1.00 95.00 149 LYS A O 1
ATOM 1190 N N . LEU A 1 150 ? -3.180 -14.959 1.159 1.00 95.06 150 LEU A N 1
ATOM 1191 C CA . LEU A 1 150 ? -3.230 -14.134 2.368 1.00 95.06 150 LEU A CA 1
ATOM 1192 C C . LEU A 1 150 ? -2.396 -14.745 3.499 1.00 95.06 150 LEU A C 1
ATOM 1194 O O . LEU A 1 150 ? -2.439 -15.953 3.726 1.00 95.06 150 LEU A O 1
ATOM 1198 N N . GLU A 1 151 ? -1.668 -13.900 4.221 1.00 95.00 151 GLU A N 1
ATOM 1199 C CA . GLU A 1 151 ? -0.934 -14.237 5.443 1.00 95.00 151 GLU A CA 1
ATOM 1200 C C . GLU A 1 151 ? -1.298 -13.216 6.534 1.00 95.00 151 GLU A C 1
ATOM 1202 O O . GLU A 1 151 ? -1.307 -12.009 6.281 1.00 95.00 151 GLU A O 1
ATOM 1207 N N . PHE A 1 152 ? -1.589 -13.696 7.745 1.00 92.06 152 PHE A N 1
ATOM 1208 C CA . PHE A 1 152 ? -2.006 -12.880 8.891 1.00 92.06 152 PHE A CA 1
ATOM 1209 C C . PHE A 1 152 ? -0.972 -13.011 10.011 1.00 92.06 152 PHE A C 1
ATOM 1211 O O . PHE A 1 152 ? -0.515 -14.126 10.278 1.00 92.06 152 PHE A O 1
ATOM 1218 N N . LYS A 1 153 ? -0.587 -11.895 10.638 1.00 82.38 153 LYS A N 1
ATOM 1219 C CA . LYS A 1 153 ? 0.336 -11.870 11.782 1.00 82.38 153 LYS A CA 1
ATOM 1220 C C . LYS A 1 153 ? -0.151 -10.928 12.876 1.00 82.38 153 LYS A C 1
ATOM 1222 O O . LYS A 1 153 ? -0.810 -9.912 12.542 1.00 82.38 153 LYS A O 1
#

pLDDT: mean 77.33, std 24.2, range [32.19, 98.06]